Protein AF-A0A7J7NUV5-F1 (afdb_monomer_lite)

Structure (mmCIF, N/CA/C/O backbone):
data_AF-A0A7J7NUV5-F1
#
_entry.id   AF-A0A7J7NUV5-F1
#
loop_
_atom_site.group_PDB
_atom_site.id
_atom_site.type_symbol
_atom_site.label_atom_id
_atom_site.label_alt_id
_atom_site.label_comp_id
_atom_site.label_asym_id
_atom_site.label_entity_id
_atom_site.label_seq_id
_atom_site.pdbx_PDB_ins_code
_atom_site.Cartn_x
_atom_site.Cartn_y
_atom_site.Cartn_z
_atom_sit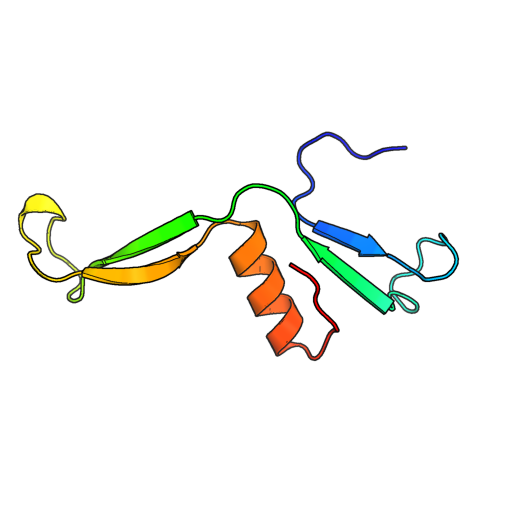e.occupancy
_atom_site.B_iso_or_equiv
_atom_site.auth_seq_id
_atom_site.auth_comp_id
_atom_site.auth_asym_id
_atom_site.auth_atom_id
_atom_site.pdbx_PDB_model_num
ATOM 1 N N . MET A 1 1 ? 20.145 14.219 -16.498 1.00 38.97 1 MET A N 1
ATOM 2 C CA . MET A 1 1 ? 19.180 14.897 -15.614 1.00 38.97 1 MET A CA 1
ATOM 3 C C . MET A 1 1 ? 18.669 13.853 -14.641 1.00 38.97 1 MET A C 1
ATOM 5 O O . MET A 1 1 ? 17.893 12.996 -15.036 1.00 38.97 1 MET A O 1
ATOM 9 N N . LEU A 1 2 ? 19.230 13.824 -13.433 1.00 42.62 2 LEU A N 1
ATOM 10 C CA . LEU A 1 2 ? 18.690 13.032 -12.332 1.00 42.62 2 LEU A CA 1
ATOM 11 C C . LEU A 1 2 ? 17.449 13.795 -11.871 1.00 42.62 2 LEU A C 1
ATOM 13 O O . LEU A 1 2 ? 17.581 14.917 -11.389 1.00 42.62 2 LEU A O 1
ATOM 17 N N . GLY A 1 3 ? 16.271 13.252 -12.184 1.00 44.59 3 GLY A N 1
ATOM 18 C CA . GLY A 1 3 ? 14.995 13.790 -11.728 1.00 44.59 3 GLY A CA 1
ATOM 19 C C . GLY A 1 3 ? 15.026 13.941 -10.213 1.00 44.59 3 GLY A C 1
ATOM 20 O O . GLY A 1 3 ? 15.627 13.120 -9.523 1.00 44.59 3 GLY A O 1
ATOM 21 N N . ASN A 1 4 ? 14.463 15.050 -9.742 1.00 49.41 4 ASN A N 1
ATOM 22 C CA . ASN A 1 4 ? 14.427 15.464 -8.344 1.00 49.41 4 ASN A CA 1
ATOM 23 C C . ASN A 1 4 ? 14.022 14.303 -7.414 1.00 49.41 4 ASN A C 1
ATOM 25 O O . ASN A 1 4 ? 13.287 13.417 -7.838 1.00 49.41 4 ASN A O 1
ATOM 29 N N . ASP A 1 5 ? 14.449 14.356 -6.148 1.00 52.97 5 ASP A N 1
ATOM 30 C CA . ASP A 1 5 ? 14.316 13.353 -5.064 1.00 52.97 5 ASP A CA 1
ATOM 31 C C . ASP A 1 5 ? 12.878 12.863 -4.705 1.00 52.97 5 ASP A C 1
ATOM 33 O O . ASP A 1 5 ? 12.620 12.385 -3.597 1.00 52.97 5 ASP A O 1
ATOM 37 N N . LEU A 1 6 ? 11.912 12.981 -5.616 1.00 55.09 6 LEU A N 1
ATOM 38 C CA . LEU A 1 6 ? 10.495 12.648 -5.470 1.00 55.09 6 LEU A CA 1
ATOM 39 C C . LEU A 1 6 ? 10.063 11.404 -6.256 1.00 55.09 6 LEU A C 1
ATOM 41 O O . LEU A 1 6 ? 8.953 10.916 -6.036 1.00 55.09 6 LEU A O 1
ATOM 45 N N . ASP A 1 7 ? 10.905 10.870 -7.140 1.00 67.69 7 ASP A N 1
ATOM 46 C CA . ASP A 1 7 ? 10.556 9.664 -7.889 1.00 67.69 7 ASP A CA 1
ATOM 47 C C . ASP A 1 7 ? 10.516 8.452 -6.943 1.00 67.69 7 ASP A C 1
ATOM 49 O O . ASP A 1 7 ? 11.472 8.162 -6.229 1.00 67.69 7 ASP A O 1
ATOM 53 N N . VAL A 1 8 ? 9.375 7.758 -6.908 1.00 71.56 8 VAL A N 1
ATOM 54 C CA . VAL A 1 8 ? 9.151 6.544 -6.096 1.00 71.56 8 VAL A CA 1
ATOM 55 C C . VAL A 1 8 ? 9.617 5.283 -6.833 1.00 71.56 8 VAL A C 1
ATOM 57 O O . VAL A 1 8 ? 9.927 4.272 -6.205 1.00 71.56 8 VAL A O 1
ATOM 60 N N . CYS A 1 9 ? 9.691 5.338 -8.165 1.00 74.31 9 CYS A N 1
ATOM 61 C CA . CYS A 1 9 ? 10.124 4.226 -8.999 1.00 74.31 9 CYS A CA 1
ATOM 62 C C . CYS A 1 9 ? 10.936 4.712 -10.194 1.00 74.31 9 CYS A C 1
ATOM 64 O O . CYS A 1 9 ? 10.737 5.819 -10.693 1.00 74.31 9 CYS A O 1
ATOM 66 N N . LYS A 1 10 ? 11.812 3.840 -10.691 1.00 77.38 10 LYS A N 1
ATOM 67 C CA . LYS A 1 10 ? 12.623 4.067 -11.882 1.00 77.38 10 LYS A CA 1
ATOM 68 C C . LYS A 1 10 ? 12.533 2.855 -12.801 1.00 77.38 10 LYS A C 1
ATOM 70 O O . LYS A 1 10 ? 12.747 1.721 -12.372 1.00 77.38 10 LYS A O 1
ATOM 75 N N . ALA A 1 11 ? 12.211 3.111 -14.064 1.00 76.12 11 ALA A N 1
ATOM 76 C CA . ALA A 1 11 ? 12.314 2.123 -15.127 1.00 76.12 11 ALA A CA 1
ATOM 77 C C . ALA A 1 11 ? 13.788 1.950 -15.508 1.00 76.12 11 ALA A C 1
ATOM 79 O O . ALA A 1 11 ? 14.506 2.939 -15.683 1.00 76.12 11 ALA A O 1
ATOM 80 N N . ILE A 1 12 ? 14.241 0.704 -15.606 1.00 71.94 12 ILE A N 1
ATOM 81 C CA . ILE A 1 12 ? 15.608 0.365 -15.993 1.00 71.94 12 ILE A CA 1
ATOM 82 C C . ILE A 1 12 ? 15.536 -0.463 -17.271 1.00 71.94 12 ILE A C 1
ATOM 84 O O . ILE A 1 12 ? 14.814 -1.456 -17.339 1.00 71.94 12 ILE A O 1
ATOM 88 N N . THR A 1 13 ? 16.298 -0.040 -18.274 1.00 69.88 13 THR A N 1
ATOM 89 C CA . THR A 1 13 ? 16.578 -0.831 -19.473 1.00 69.88 13 THR A CA 1
ATOM 90 C C . THR A 1 13 ? 17.977 -1.421 -19.339 1.00 69.88 13 THR A C 1
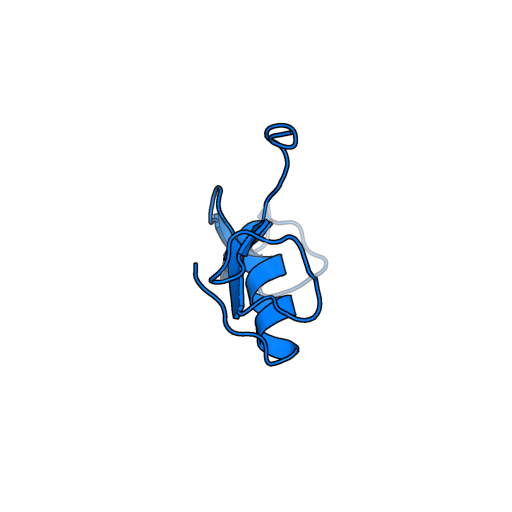ATOM 92 O O . THR A 1 13 ? 18.872 -0.773 -18.778 1.00 69.88 13 THR A O 1
ATOM 95 N N . ALA A 1 14 ? 18.203 -2.620 -19.871 1.00 66.50 14 ALA A N 1
ATOM 96 C CA . ALA A 1 14 ? 19.512 -3.276 -19.862 1.00 66.50 14 ALA A CA 1
ATOM 97 C C . ALA A 1 14 ? 20.625 -2.419 -20.500 1.00 66.50 14 ALA A C 1
ATOM 99 O O . ALA A 1 14 ? 21.806 -2.601 -20.207 1.00 66.50 14 ALA A O 1
ATOM 100 N N . ASN A 1 15 ? 20.243 -1.446 -21.333 1.00 67.69 15 ASN A N 1
ATOM 101 C CA . ASN A 1 15 ? 21.149 -0.678 -22.184 1.00 67.69 15 ASN A CA 1
ATOM 102 C C . ASN A 1 15 ? 21.336 0.774 -21.704 1.00 67.69 15 ASN A C 1
ATOM 104 O O . ASN A 1 15 ? 22.061 1.538 -22.339 1.00 67.69 15 ASN A O 1
ATOM 108 N N . GLY A 1 16 ? 20.647 1.194 -20.633 1.00 60.94 16 GLY A N 1
ATOM 109 C CA . GLY A 1 16 ? 20.673 2.579 -20.139 1.00 60.94 16 GLY A CA 1
ATOM 110 C C . GLY A 1 16 ? 19.982 3.609 -21.050 1.00 60.94 16 GLY A C 1
ATOM 111 O O . GLY A 1 16 ? 20.100 4.812 -20.816 1.00 60.94 16 GLY A O 1
ATOM 112 N N . ILE A 1 17 ? 19.262 3.153 -22.080 1.00 63.78 17 ILE A N 1
ATOM 113 C CA . ILE A 1 17 ? 18.463 3.985 -22.990 1.00 63.78 17 ILE A CA 1
ATOM 114 C C . ILE A 1 17 ? 17.062 4.142 -22.395 1.00 63.78 17 ILE A C 1
ATOM 116 O O . ILE A 1 17 ? 16.449 3.154 -22.007 1.00 63.78 17 ILE A O 1
ATOM 120 N N . TRP A 1 18 ? 16.533 5.362 -22.331 1.00 60.12 18 TRP A N 1
ATOM 121 C CA . TRP A 1 18 ? 15.165 5.613 -21.873 1.00 60.12 18 TRP A CA 1
ATOM 122 C C . TRP A 1 18 ? 14.164 5.316 -22.995 1.00 60.12 18 TRP A C 1
ATOM 124 O O . TRP A 1 18 ? 13.767 6.218 -23.727 1.00 60.12 18 TRP A O 1
ATOM 134 N N . ASP A 1 19 ? 13.783 4.049 -23.138 1.00 61.97 19 ASP A N 1
ATOM 135 C CA . ASP A 1 19 ? 12.733 3.604 -24.055 1.00 61.97 19 ASP A CA 1
ATOM 136 C C . ASP A 1 19 ? 11.688 2.791 -23.282 1.00 61.97 19 ASP A C 1
ATOM 138 O O . ASP A 1 19 ? 11.995 1.739 -22.725 1.00 61.97 19 ASP A O 1
ATOM 142 N N . PHE A 1 20 ? 10.450 3.291 -23.251 1.00 61.34 20 PHE A N 1
ATOM 143 C CA . PHE A 1 20 ? 9.323 2.666 -22.555 1.00 61.34 20 PHE A CA 1
ATOM 144 C C . PHE A 1 20 ? 8.923 1.304 -23.145 1.00 61.34 20 PHE A C 1
ATOM 146 O O . PHE A 1 20 ? 8.293 0.513 -22.446 1.00 61.34 20 PHE A O 1
ATOM 153 N N . HIS A 1 21 ? 9.303 1.012 -24.394 1.00 64.62 21 HIS A N 1
ATOM 154 C CA . HIS A 1 21 ? 9.079 -0.285 -25.039 1.00 64.62 21 HIS A CA 1
ATOM 155 C C . HIS A 1 21 ? 10.193 -1.309 -24.762 1.00 64.62 21 HIS A C 1
ATOM 157 O O . HIS A 1 21 ? 10.032 -2.477 -25.108 1.00 64.62 21 HIS A O 1
ATOM 163 N N . LEU A 1 22 ? 11.296 -0.889 -24.131 1.00 65.88 22 LEU A N 1
ATOM 164 C CA . LEU A 1 22 ? 12.465 -1.721 -23.803 1.00 65.88 22 LEU A CA 1
ATOM 165 C C . LEU A 1 22 ? 12.747 -1.766 -22.292 1.00 65.88 22 LEU A C 1
ATOM 167 O O . LEU A 1 22 ? 13.869 -2.039 -21.868 1.00 65.88 22 LEU A O 1
ATOM 171 N N . VAL A 1 23 ? 11.755 -1.432 -21.465 1.00 70.19 23 VAL A N 1
ATOM 172 C CA . VAL A 1 23 ? 11.877 -1.514 -20.006 1.00 70.19 23 VAL A CA 1
ATOM 173 C C . VAL A 1 23 ? 11.813 -2.974 -19.586 1.00 70.19 23 VAL A C 1
ATOM 175 O O . VAL A 1 23 ? 10.755 -3.594 -19.632 1.00 70.19 23 VAL A O 1
ATOM 178 N N . ASP A 1 24 ? 12.948 -3.491 -19.131 1.00 72.50 24 ASP A N 1
ATOM 179 C CA . ASP A 1 24 ? 13.056 -4.865 -18.644 1.00 72.50 24 ASP A CA 1
ATOM 180 C C . ASP A 1 24 ? 12.527 -4.987 -17.211 1.00 72.50 24 ASP A C 1
ATOM 182 O O . ASP A 1 24 ? 11.922 -5.989 -16.837 1.00 72.50 24 ASP A O 1
ATOM 186 N N . ARG A 1 25 ? 12.755 -3.956 -16.386 1.00 74.00 25 ARG A N 1
ATOM 187 C CA . ARG A 1 25 ? 12.419 -3.985 -14.960 1.00 74.00 25 ARG A CA 1
ATOM 188 C C . ARG A 1 25 ? 12.046 -2.610 -14.432 1.00 74.00 25 ARG A C 1
ATOM 190 O O . ARG A 1 25 ? 12.683 -1.603 -14.748 1.00 74.00 25 ARG A O 1
ATOM 197 N N . ILE A 1 26 ? 11.065 -2.589 -13.534 1.00 77.94 26 ILE A N 1
ATOM 198 C CA . ILE A 1 26 ? 10.769 -1.417 -12.708 1.00 77.94 26 ILE A CA 1
ATOM 199 C C . ILE A 1 26 ? 11.275 -1.670 -11.289 1.00 77.94 26 ILE A C 1
ATOM 201 O O . ILE A 1 26 ? 10.979 -2.704 -10.683 1.00 77.94 26 ILE A O 1
ATOM 205 N N . VAL A 1 27 ? 12.049 -0.715 -10.775 1.00 80.50 27 VAL A N 1
ATOM 206 C CA . VAL A 1 27 ? 12.553 -0.716 -9.400 1.00 80.50 27 VAL A CA 1
ATOM 207 C C . VAL A 1 27 ? 11.874 0.413 -8.651 1.00 80.50 27 VAL 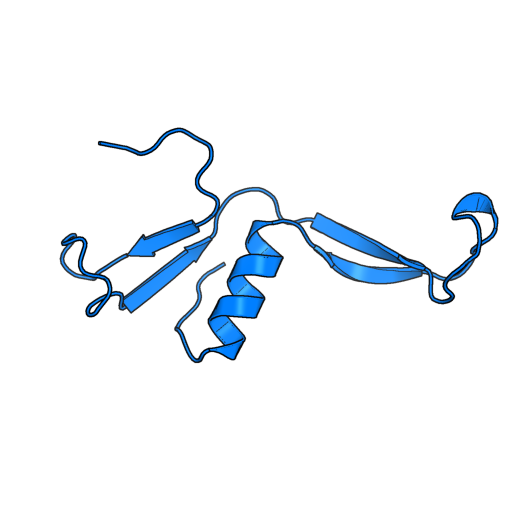A C 1
ATOM 209 O O . VAL A 1 27 ? 12.022 1.579 -9.024 1.00 80.50 27 VAL A O 1
ATOM 212 N N . CYS A 1 28 ? 11.138 0.073 -7.602 1.00 84.06 28 CYS A N 1
ATOM 213 C CA . CYS A 1 28 ? 10.588 1.057 -6.682 1.00 84.06 28 CYS A CA 1
ATOM 214 C C . CYS A 1 28 ? 11.444 1.105 -5.425 1.00 84.06 28 CYS A C 1
ATOM 216 O O . CYS A 1 28 ? 11.898 0.082 -4.931 1.00 84.06 28 CYS A O 1
ATOM 218 N N . TYR A 1 29 ? 11.695 2.307 -4.937 1.00 77.12 29 TYR A N 1
ATOM 219 C CA . TYR A 1 29 ? 12.543 2.570 -3.783 1.00 77.12 29 TYR A CA 1
ATOM 220 C C . TYR A 1 29 ? 11.801 3.514 -2.841 1.00 77.12 29 TYR A C 1
ATOM 222 O O . TYR A 1 29 ? 10.688 3.944 -3.142 1.00 77.12 29 TYR A O 1
ATOM 230 N N . ARG A 1 30 ? 12.436 3.865 -1.718 1.00 82.00 30 ARG A N 1
ATOM 231 C CA . ARG A 1 30 ? 11.862 4.603 -0.574 1.00 82.00 30 ARG A CA 1
ATOM 232 C C . ARG A 1 30 ? 11.141 3.676 0.416 1.00 82.00 30 ARG A C 1
ATOM 234 O O . ARG A 1 30 ? 11.310 2.463 0.390 1.00 82.00 30 ARG A O 1
ATOM 241 N N . GLU A 1 31 ? 10.448 4.271 1.378 1.00 85.88 31 GLU A N 1
ATOM 242 C CA . GLU A 1 31 ? 9.966 3.596 2.583 1.00 85.88 31 GLU A CA 1
ATOM 243 C C . GLU A 1 31 ? 8.812 2.625 2.299 1.00 85.88 31 GLU A C 1
ATOM 245 O O . GLU A 1 31 ? 7.861 2.943 1.583 1.00 85.88 31 GLU A O 1
ATOM 250 N N . ILE A 1 32 ? 8.889 1.447 2.918 1.00 87.56 32 ILE A N 1
ATOM 251 C CA . ILE A 1 32 ? 7.823 0.446 2.949 1.00 87.56 32 ILE A CA 1
ATOM 252 C C . ILE A 1 32 ? 7.180 0.501 4.330 1.00 87.56 32 ILE A C 1
ATOM 254 O O . ILE A 1 32 ? 7.878 0.448 5.345 1.00 87.56 32 ILE A O 1
ATOM 258 N N . LEU A 1 33 ? 5.853 0.598 4.366 1.00 89.25 33 LEU A N 1
ATOM 259 C CA . LEU A 1 33 ? 5.080 0.711 5.600 1.00 89.25 33 LEU A CA 1
ATOM 260 C C . LEU A 1 33 ? 4.201 -0.528 5.804 1.00 89.25 33 LEU A C 1
ATOM 262 O O . LEU A 1 33 ? 3.941 -1.301 4.882 1.00 89.25 33 LEU A O 1
ATOM 266 N N . THR A 1 34 ? 3.752 -0.731 7.040 1.00 92.25 34 THR A N 1
ATOM 267 C CA . THR A 1 34 ? 2.680 -1.680 7.362 1.00 92.25 34 THR A CA 1
ATOM 268 C C . THR A 1 34 ? 1.448 -0.880 7.746 1.00 92.25 34 THR A C 1
ATOM 270 O O . THR A 1 34 ? 1.465 -0.176 8.756 1.00 92.25 34 THR A O 1
ATOM 273 N N . ASP A 1 35 ? 0.386 -1.017 6.964 1.00 90.94 35 ASP A N 1
ATOM 274 C CA . ASP A 1 35 ? -0.890 -0.373 7.236 1.00 90.94 35 ASP A CA 1
ATOM 275 C C . ASP A 1 35 ? -1.698 -1.251 8.198 1.00 90.94 35 ASP A C 1
ATOM 277 O O . ASP A 1 35 ? -1.866 -2.457 7.986 1.00 90.94 35 ASP A O 1
ATOM 281 N N . PHE A 1 36 ? -2.211 -0.647 9.270 1.00 91.31 36 PHE A N 1
ATOM 282 C CA . PHE A 1 36 ? -3.171 -1.283 10.169 1.00 91.31 36 PHE A CA 1
ATOM 283 C C . PHE A 1 36 ? -4.575 -0.869 9.751 1.00 91.31 36 PHE A C 1
ATOM 285 O O . PHE A 1 36 ? -5.015 0.248 10.021 1.00 91.31 36 PHE A O 1
ATOM 292 N N . VAL A 1 37 ? -5.279 -1.777 9.080 1.00 91.12 37 VAL A N 1
ATOM 293 C CA . VAL A 1 37 ? -6.610 -1.511 8.534 1.00 91.12 37 VAL A CA 1
ATOM 294 C C . VAL A 1 37 ? -7.667 -2.029 9.515 1.00 91.12 37 VAL A C 1
ATOM 296 O O . VAL A 1 37 ? -7.607 -3.202 9.897 1.00 91.12 37 VAL A O 1
ATOM 299 N N . PRO A 1 38 ? -8.624 -1.195 9.961 1.00 93.25 38 PRO A N 1
ATOM 300 C CA . PRO A 1 38 ? -9.711 -1.649 10.818 1.00 93.25 38 PRO A CA 1
ATOM 301 C C . PRO A 1 38 ? -10.575 -2.678 10.079 1.00 93.25 38 PRO A C 1
ATOM 303 O O . PRO A 1 38 ? -10.858 -2.539 8.891 1.00 93.25 38 PRO A O 1
ATOM 306 N N . THR A 1 39 ? -11.002 -3.723 10.785 1.00 92.06 39 THR A N 1
ATOM 307 C CA . THR A 1 39 ? -11.798 -4.819 10.191 1.00 92.06 39 THR A CA 1
ATOM 308 C C . THR A 1 39 ? -13.240 -4.430 9.850 1.00 92.06 39 THR A C 1
ATOM 310 O O . THR A 1 39 ? -13.888 -5.105 9.053 1.00 92.06 39 THR A O 1
ATOM 313 N N . VAL A 1 40 ? -13.737 -3.335 10.426 1.00 90.81 40 VAL A N 1
ATOM 314 C CA . VAL A 1 40 ? -15.057 -2.755 10.164 1.00 90.81 40 VAL A CA 1
ATOM 315 C C . VAL A 1 40 ? -14.911 -1.273 9.822 1.00 90.81 40 VAL A C 1
ATOM 317 O O . VAL A 1 40 ? -14.149 -0.550 10.461 1.00 90.81 40 VAL A O 1
ATOM 320 N N . GLY A 1 41 ? -15.627 -0.825 8.789 1.00 90.19 41 GLY A N 1
ATOM 321 C CA . GLY A 1 41 ? -15.638 0.573 8.357 1.00 90.19 41 GLY A CA 1
ATOM 322 C C . GLY A 1 41 ? -16.698 1.410 9.078 1.00 90.19 41 GLY A C 1
ATOM 323 O O . GLY A 1 41 ? -17.666 0.875 9.611 1.00 90.19 41 GLY A O 1
ATOM 324 N N . GLY A 1 42 ? -16.534 2.736 9.051 1.00 88.12 42 GLY A N 1
ATOM 325 C CA . GLY A 1 42 ? -17.536 3.687 9.559 1.00 88.12 42 GLY A CA 1
ATOM 326 C C . GLY A 1 42 ? -17.503 3.943 11.070 1.00 88.12 42 GLY A C 1
ATOM 327 O O . GLY A 1 42 ? -18.408 4.587 11.588 1.00 88.12 42 GLY A O 1
ATOM 328 N N . VAL A 1 43 ? -16.469 3.470 11.763 1.00 87.12 43 VAL A N 1
ATOM 329 C CA . VAL A 1 43 ? -16.246 3.666 13.204 1.00 87.12 43 VAL A CA 1
ATOM 330 C C . VAL A 1 43 ? -14.910 4.369 13.454 1.00 87.12 43 VAL A C 1
ATOM 332 O O . VAL A 1 43 ? -14.007 4.317 12.614 1.00 87.12 43 VAL A O 1
ATOM 335 N N . SER A 1 44 ? -14.780 5.051 14.595 1.00 88.81 44 SER A N 1
ATOM 336 C CA . SER A 1 44 ? -13.528 5.713 14.979 1.00 88.81 44 SER A CA 1
ATOM 337 C C . SER A 1 44 ? -12.416 4.691 15.226 1.00 88.81 44 SER A C 1
ATOM 339 O O . SER A 1 44 ? -12.658 3.628 15.792 1.00 88.81 44 SER A O 1
ATOM 341 N N . LEU A 1 45 ? -11.165 5.040 14.899 1.00 88.88 45 LEU A N 1
ATOM 342 C CA . LEU A 1 45 ? -10.002 4.199 15.216 1.00 88.88 45 LEU A CA 1
ATOM 343 C C . LEU A 1 45 ? -9.853 3.932 16.721 1.00 88.88 45 LEU A C 1
ATOM 345 O O . LEU A 1 45 ? -9.322 2.894 17.098 1.00 88.88 45 LEU A O 1
ATOM 349 N N . ALA A 1 46 ? -10.335 4.842 17.574 1.00 88.88 46 ALA A N 1
ATOM 350 C CA . ALA A 1 46 ? -10.314 4.664 19.027 1.00 88.88 46 ALA A CA 1
ATOM 351 C C . ALA A 1 46 ? -11.289 3.576 19.522 1.00 88.88 46 ALA A C 1
ATOM 353 O O . ALA A 1 46 ? -11.136 3.075 20.631 1.00 88.88 46 ALA A O 1
ATOM 354 N N . GLU A 1 47 ? -12.289 3.223 18.713 1.00 84.81 47 GLU A N 1
ATOM 355 C CA . GLU A 1 47 ? -13.374 2.296 19.063 1.00 84.81 47 GLU A CA 1
ATOM 356 C C . GLU A 1 47 ? -13.191 0.916 18.405 1.00 84.81 47 GLU A C 1
ATOM 358 O O . GLU A 1 47 ? -13.903 -0.034 18.734 1.00 84.81 47 GLU A O 1
ATOM 363 N N . VAL A 1 48 ? -12.221 0.779 17.492 1.00 85.88 48 VAL A N 1
ATOM 364 C CA . VAL A 1 48 ? -11.892 -0.482 16.817 1.00 85.88 48 VAL A CA 1
ATOM 365 C C . VAL A 1 48 ? -10.836 -1.247 17.609 1.00 85.88 48 VAL A C 1
ATOM 367 O O . VAL A 1 48 ? -9.720 -0.778 17.803 1.00 85.88 48 VAL A O 1
ATOM 370 N N . LEU A 1 49 ? -11.171 -2.475 18.006 1.00 74.56 49 LEU A N 1
ATOM 371 C CA . LEU A 1 49 ? -10.239 -3.407 18.652 1.00 74.56 49 LEU A CA 1
ATOM 372 C C . LEU A 1 49 ? -9.502 -4.339 17.663 1.00 74.56 49 LEU A C 1
ATOM 374 O O . LEU A 1 49 ? -8.328 -4.622 17.908 1.00 74.56 49 LEU A O 1
ATOM 378 N N . PRO A 1 50 ? -10.106 -4.816 16.549 1.00 89.38 50 PRO A N 1
ATOM 379 C CA . PRO A 1 50 ? -9.412 -5.685 15.598 1.00 89.38 50 PRO A CA 1
ATOM 380 C C . PRO A 1 50 ? -8.919 -4.942 14.344 1.00 89.38 50 PRO A C 1
ATOM 382 O O . PRO A 1 50 ? -9.715 -4.389 13.577 1.00 89.38 50 PRO A O 1
ATOM 385 N N . PHE A 1 51 ? -7.611 -5.045 14.085 1.00 91.25 51 PHE A N 1
ATOM 386 C CA . PHE A 1 51 ? -6.938 -4.567 12.872 1.00 91.25 51 PHE A CA 1
ATOM 387 C C . PHE A 1 51 ? -6.346 -5.727 12.070 1.00 91.25 51 PHE A C 1
ATOM 389 O O . PHE A 1 51 ? -5.784 -6.665 12.642 1.00 91.25 51 PHE A O 1
ATOM 396 N N . MET A 1 52 ? -6.403 -5.631 10.743 1.00 92.88 52 MET A N 1
ATOM 397 C CA . MET A 1 52 ? -5.610 -6.469 9.846 1.00 92.88 52 MET A CA 1
ATOM 398 C C . MET A 1 52 ? -4.342 -5.728 9.414 1.00 92.88 52 MET A C 1
ATOM 400 O O . MET A 1 52 ? -4.359 -4.515 9.209 1.00 92.88 52 MET A O 1
ATOM 404 N N . LYS A 1 53 ? -3.236 -6.462 9.271 1.00 91.56 53 LYS A N 1
ATOM 405 C CA . LYS A 1 53 ? -2.003 -5.923 8.687 1.00 91.56 53 LYS A CA 1
ATOM 406 C C . LYS A 1 53 ? -2.094 -5.985 7.168 1.00 91.56 53 LYS A C 1
ATOM 408 O O . LYS A 1 53 ? -2.440 -7.033 6.622 1.00 91.56 53 LYS A O 1
ATOM 413 N N . ALA A 1 54 ? -1.720 -4.902 6.508 1.00 91.56 54 ALA A N 1
ATOM 414 C CA . ALA A 1 54 ? -1.543 -4.834 5.066 1.00 91.56 54 ALA A CA 1
ATOM 415 C C . ALA A 1 54 ? -0.174 -4.225 4.738 1.00 91.56 54 ALA A C 1
ATOM 417 O O . ALA A 1 54 ? 0.370 -3.435 5.508 1.00 91.56 54 ALA A O 1
ATOM 418 N N . ALA A 1 55 ? 0.407 -4.617 3.605 1.00 90.62 55 ALA A N 1
ATOM 419 C CA . ALA A 1 55 ? 1.589 -3.937 3.089 1.00 90.62 55 ALA A CA 1
ATOM 420 C C . ALA A 1 55 ? 1.169 -2.565 2.543 1.00 90.62 55 ALA A C 1
ATOM 422 O O . ALA A 1 55 ? 0.177 -2.485 1.819 1.00 90.62 55 ALA A O 1
ATOM 423 N N . GLY A 1 56 ? 1.913 -1.517 2.893 1.00 89.88 56 GLY A N 1
ATOM 424 C CA . GLY A 1 56 ? 1.555 -0.133 2.599 1.00 89.88 56 GLY A CA 1
ATOM 425 C C . GLY A 1 56 ? 2.741 0.728 2.174 1.00 89.88 56 GLY A C 1
ATOM 426 O O . GLY A 1 56 ? 3.894 0.291 2.117 1.00 89.88 56 GLY A O 1
ATOM 427 N N . GLY A 1 57 ? 2.444 1.989 1.878 1.00 89.00 57 GLY A N 1
ATOM 428 C CA . GLY A 1 57 ? 3.400 2.956 1.342 1.00 89.00 57 GLY A CA 1
ATOM 429 C C . GLY A 1 57 ? 3.347 3.078 -0.184 1.00 89.00 57 GLY A C 1
ATOM 430 O O . GLY A 1 57 ? 3.021 2.137 -0.911 1.00 89.00 57 GLY A O 1
ATOM 431 N N . ALA A 1 58 ? 3.681 4.274 -0.677 1.00 87.94 58 ALA A N 1
ATOM 432 C CA . ALA A 1 58 ? 3.641 4.594 -2.105 1.00 87.94 58 ALA A CA 1
ATOM 433 C C . ALA A 1 58 ? 4.421 3.595 -2.991 1.00 87.94 58 ALA A C 1
ATOM 435 O O . ALA A 1 58 ? 3.859 3.178 -4.006 1.00 87.94 58 ALA A O 1
ATOM 436 N N . PRO A 1 59 ? 5.640 3.139 -2.625 1.00 87.94 59 PRO A N 1
ATOM 437 C CA . PRO A 1 59 ? 6.380 2.175 -3.443 1.00 87.94 59 PRO A CA 1
ATOM 438 C C . PRO A 1 59 ? 5.655 0.831 -3.571 1.00 87.94 59 PRO A C 1
ATOM 440 O O . PRO A 1 59 ? 5.570 0.278 -4.665 1.00 87.94 59 PRO A O 1
ATOM 443 N N . VAL A 1 60 ? 5.070 0.326 -2.478 1.00 88.81 60 VAL A N 1
ATOM 444 C CA . VAL A 1 60 ? 4.342 -0.954 -2.465 1.00 88.81 60 VAL A CA 1
ATOM 445 C C . VAL A 1 60 ? 3.126 -0.900 -3.382 1.00 88.81 60 VAL A C 1
ATOM 447 O O . VAL A 1 60 ? 2.930 -1.803 -4.195 1.00 88.81 60 VAL A O 1
ATOM 450 N N . ASN A 1 61 ? 2.345 0.179 -3.301 1.00 88.50 61 ASN A N 1
ATOM 451 C CA . ASN A 1 61 ? 1.153 0.355 -4.130 1.00 88.50 61 ASN A CA 1
ATOM 452 C C . ASN A 1 61 ? 1.499 0.376 -5.625 1.00 88.50 61 ASN A C 1
ATOM 454 O O . ASN A 1 61 ? 0.812 -0.260 -6.429 1.00 88.50 61 ASN A O 1
ATOM 458 N N . VAL A 1 62 ? 2.590 1.053 -5.994 1.00 86.69 62 VAL A N 1
ATOM 459 C CA . VAL A 1 62 ? 3.054 1.104 -7.386 1.00 86.69 62 VAL A CA 1
ATOM 460 C C . VAL A 1 62 ? 3.537 -0.270 -7.854 1.00 86.69 62 VAL A C 1
ATOM 462 O O . VAL A 1 62 ? 3.127 -0.728 -8.921 1.00 86.69 62 VAL A O 1
ATOM 465 N N . VAL A 1 63 ? 4.330 -0.980 -7.047 1.00 87.12 63 VAL A N 1
ATOM 466 C CA . VAL A 1 63 ? 4.815 -2.326 -7.394 1.00 87.12 63 VAL A CA 1
ATOM 467 C C . VAL A 1 63 ? 3.677 -3.326 -7.577 1.00 87.12 63 VAL A C 1
ATOM 469 O O . VAL A 1 63 ? 3.701 -4.114 -8.528 1.00 87.12 63 VAL A O 1
ATOM 472 N N . VAL A 1 64 ? 2.677 -3.319 -6.692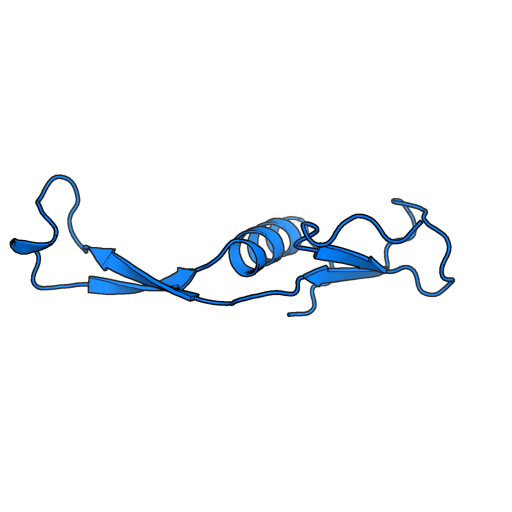 1.00 88.06 64 VAL A N 1
ATOM 473 C CA . VAL A 1 64 ? 1.511 -4.204 -6.822 1.00 88.06 64 VAL A CA 1
ATOM 474 C C . VAL A 1 64 ? 0.751 -3.890 -8.111 1.00 88.06 64 VAL A C 1
ATOM 476 O O . VAL A 1 64 ? 0.466 -4.811 -8.877 1.00 88.06 64 VAL A O 1
ATOM 479 N N . GLY A 1 65 ? 0.498 -2.609 -8.401 1.00 86.94 65 GLY A N 1
ATOM 480 C CA . GLY A 1 65 ? -0.172 -2.187 -9.635 1.00 86.94 65 GLY A CA 1
ATOM 481 C C . 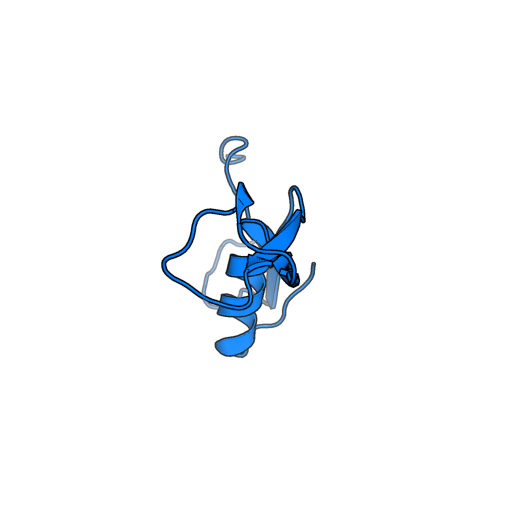GLY A 1 65 ? 0.560 -2.643 -10.901 1.00 86.94 65 GLY A C 1
ATOM 482 O O . GLY A 1 65 ? -0.062 -3.190 -11.807 1.00 86.94 65 GLY A O 1
ATOM 483 N N . ILE A 1 66 ? 1.886 -2.500 -10.932 1.00 84.38 66 ILE A N 1
ATOM 484 C CA . ILE A 1 66 ? 2.746 -2.947 -12.039 1.00 84.38 66 ILE A CA 1
ATOM 485 C C . ILE A 1 66 ? 2.724 -4.475 -12.189 1.00 84.38 66 ILE A C 1
ATOM 487 O O . ILE A 1 66 ? 2.615 -4.993 -13.300 1.00 84.38 66 ILE A O 1
ATOM 491 N N . SER A 1 67 ? 2.766 -5.207 -11.072 1.00 83.62 67 SER A N 1
ATOM 492 C CA . SER A 1 67 ? 2.743 -6.679 -11.078 1.00 83.62 67 SER A CA 1
ATOM 493 C C . SER A 1 67 ? 1.466 -7.230 -11.700 1.00 83.62 67 SER A C 1
ATOM 495 O O . SER A 1 67 ? 1.507 -8.218 -12.428 1.00 83.62 67 SER A O 1
ATOM 497 N N . ILE A 1 68 ? 0.329 -6.587 -11.417 1.00 86.06 68 ILE A N 1
ATOM 498 C CA . ILE A 1 68 ? -0.978 -6.973 -11.963 1.00 86.06 68 ILE A CA 1
ATOM 499 C C . ILE A 1 68 ? -1.004 -6.823 -13.491 1.00 86.06 68 ILE A C 1
ATOM 501 O O . ILE A 1 68 ? -1.686 -7.585 -14.168 1.00 86.06 68 ILE A O 1
ATOM 505 N N . GLN A 1 69 ? -0.232 -5.886 -14.042 1.00 82.31 69 GLN A N 1
ATOM 506 C CA . GLN A 1 69 ? -0.120 -5.657 -15.485 1.00 82.31 69 GLN A CA 1
ATOM 507 C C . GLN A 1 69 ? 0.867 -6.620 -16.180 1.00 82.31 69 GLN A C 1
ATOM 509 O O . GLN A 1 69 ? 1.087 -6.492 -17.381 1.00 82.31 69 GLN A O 1
ATOM 514 N N . GLY A 1 70 ? 1.476 -7.569 -15.454 1.00 80.12 70 GLY A N 1
ATOM 515 C CA . GLY A 1 70 ? 2.371 -8.591 -16.019 1.00 80.12 70 GLY A CA 1
ATOM 516 C C . GLY A 1 70 ? 3.836 -8.170 -16.183 1.00 80.12 70 GLY A C 1
ATOM 517 O O . GLY A 1 70 ? 4.601 -8.867 -16.841 1.00 80.12 70 GLY A O 1
ATOM 518 N N . TRP A 1 71 ? 4.235 -7.047 -15.589 1.00 79.50 71 TRP A N 1
ATOM 519 C CA . TRP A 1 71 ? 5.604 -6.536 -15.654 1.00 79.50 71 TRP A CA 1
ATOM 520 C C . TRP A 1 71 ? 6.498 -7.183 -14.590 1.00 79.50 71 TRP A C 1
ATOM 522 O O . TRP A 1 71 ? 6.050 -7.482 -13.477 1.00 79.50 71 TRP A O 1
ATOM 532 N N . GLU A 1 72 ? 7.785 -7.350 -14.903 1.00 75.56 72 GLU A N 1
ATOM 533 C CA . GLU A 1 72 ? 8.770 -7.833 -13.936 1.00 75.56 72 GLU A CA 1
ATOM 534 C C . GLU A 1 72 ? 9.072 -6.750 -12.885 1.00 75.56 72 GLU A C 1
ATOM 536 O O . GLU A 1 72 ? 9.432 -5.611 -13.204 1.00 75.56 72 GLU A O 1
ATOM 541 N N . ARG A 1 73 ? 8.925 -7.113 -11.605 1.00 69.31 73 ARG A N 1
ATOM 542 C CA . ARG A 1 73 ? 9.087 -6.204 -10.463 1.00 69.31 73 ARG A CA 1
ATOM 543 C C . ARG A 1 73 ? 10.264 -6.583 -9.571 1.00 69.31 73 ARG A C 1
ATOM 545 O O . ARG A 1 73 ? 10.433 -7.751 -9.224 1.00 69.31 73 ARG A O 1
ATOM 552 N N . ALA A 1 74 ? 10.993 -5.572 -9.107 1.00 63.69 74 ALA A N 1
ATOM 553 C CA . ALA A 1 74 ? 11.922 -5.687 -7.989 1.00 63.69 74 ALA A CA 1
ATOM 554 C C . ALA A 1 74 ? 11.564 -4.658 -6.907 1.00 63.69 74 ALA A C 1
ATOM 556 O O . ALA A 1 74 ? 11.387 -3.475 -7.208 1.00 63.69 74 ALA A O 1
ATOM 557 N N . LEU A 1 75 ? 11.420 -5.155 -5.677 1.00 60.66 75 LEU A N 1
ATOM 558 C CA . LEU A 1 75 ? 11.312 -4.373 -4.443 1.00 60.66 75 LEU A CA 1
ATOM 559 C C . LEU A 1 75 ? 12.693 -4.256 -3.802 1.00 60.66 75 LEU A C 1
ATOM 561 O O . LEU A 1 75 ? 13.441 -5.258 -3.895 1.00 60.66 75 LEU A O 1
#

Sequence (75 aa):
MLGNDLDVCKAITANGIWDFHLVDRIVCYREILTDFVPTVGGVSLAEVLPFMKAAGGAPVNVVVGISIQGWERAL

Secondary structure (DSSP, 8-state):
----TT-SEEEE-TTS---TTS--EEEE-S--EEEEEESSSSS-TTT---EEEEEESHHHHHHHHHHHTT--EE-

Radius of gyration: 16.94 Å; chains: 1; bounding box: 39×24×44 Å

Foldseek 3Di:
DPPPPPDQKDFDAPVRDPDPVRR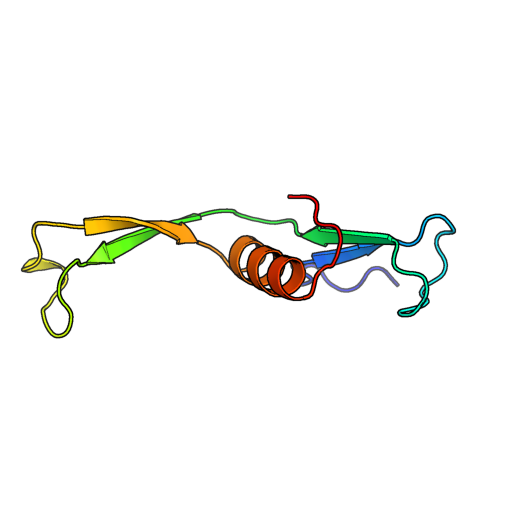QEIEGDDDKDWDFAAPDPDDDPVPGDDTDTDTDDPNVVVQVVCVVVVHHYDD

Organism: NCBI:txid39325

pLDDT: mean 78.12, std 13.39, range [38.97, 93.25]

InterPro domains:
  IPR023314 5-Dehydro-2-deoxygluconokinase-like superfamily [G3DSA:2.20.150.10] (32-57)
  IPR029056 Ribokinase-like [G3DSA:3.40.1190.20] (31-71)